Protein AF-A0A533XU49-F1 (afdb_monomer_lite)

Radius of gyration: 21.92 Å; chains: 1; bounding box: 61×24×54 Å

Sequence (94 aa):
MAGADAAWDEAGLLLAALRQAVRRALRARAGRLMEKACGNCGRSFPCGGGIEPCWCDQVRLNESQLTVIGSAFRDCLCPACLQQISADASFPKS

pLDDT: mean 80.03, std 13.4, range [41.84, 93.5]

Structure (mmCIF, N/CA/C/O backbone):
data_AF-A0A533XU49-F1
#
_entry.id   AF-A0A533XU49-F1
#
loop_
_atom_site.group_PDB
_atom_site.id
_atom_site.type_symbol
_atom_site.label_atom_id
_atom_site.label_alt_id
_atom_site.label_comp_id
_atom_site.label_asym_id
_atom_site.label_entity_id
_atom_site.label_seq_id
_atom_site.pdbx_PDB_ins_code
_atom_site.Cartn_x
_atom_site.Cartn_y
_atom_site.Cartn_z
_atom_site.occupancy
_atom_site.B_iso_or_equiv
_atom_site.auth_seq_id
_atom_site.auth_comp_id
_atom_site.auth_asym_id
_atom_site.auth_atom_id
_atom_site.pdbx_PDB_model_num
ATOM 1 N N . MET A 1 1 ? 44.894 -10.089 -39.403 1.00 41.84 1 MET A N 1
ATOM 2 C CA . MET A 1 1 ? 44.315 -9.186 -38.382 1.00 41.84 1 MET A CA 1
ATOM 3 C C . MET A 1 1 ? 42.813 -9.453 -38.315 1.00 41.84 1 MET A C 1
ATOM 5 O O . MET A 1 1 ? 42.111 -8.989 -39.195 1.00 41.84 1 MET A O 1
ATOM 9 N N . ALA A 1 2 ? 42.337 -10.278 -37.374 1.00 50.53 2 ALA A N 1
ATOM 10 C CA . ALA A 1 2 ? 40.926 -10.695 -37.269 1.00 50.53 2 ALA A CA 1
ATOM 11 C C . ALA A 1 2 ? 40.545 -10.946 -35.796 1.00 50.53 2 ALA A C 1
ATOM 13 O O . ALA A 1 2 ? 40.298 -12.075 -35.392 1.00 50.53 2 ALA A O 1
ATOM 14 N N . GLY A 1 3 ? 40.615 -9.905 -34.964 1.00 51.38 3 GLY A N 1
ATOM 15 C CA . GLY A 1 3 ? 40.386 -10.050 -33.519 1.00 51.38 3 GLY A CA 1
ATOM 16 C C . GLY A 1 3 ? 39.700 -8.869 -32.839 1.00 51.38 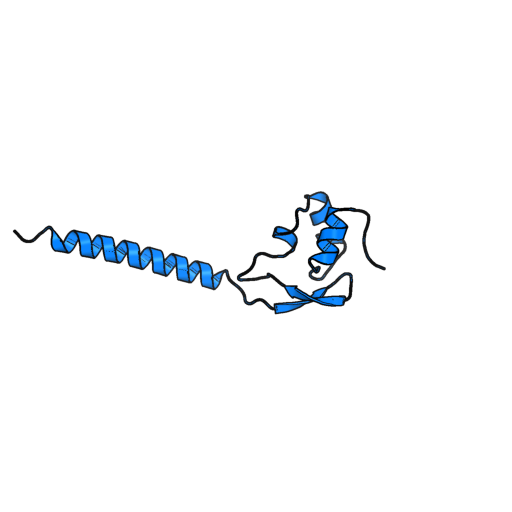3 GLY A C 1
ATOM 17 O O . GLY A 1 3 ? 39.408 -8.962 -31.655 1.00 51.38 3 GLY A O 1
ATOM 18 N N . ALA A 1 4 ? 39.436 -7.773 -33.557 1.00 52.16 4 ALA A N 1
ATOM 19 C CA . ALA A 1 4 ? 38.785 -6.606 -32.969 1.00 52.16 4 ALA A CA 1
ATOM 20 C C . ALA A 1 4 ? 37.255 -6.718 -33.031 1.00 52.16 4 ALA A C 1
ATOM 22 O O . ALA A 1 4 ? 36.613 -6.455 -32.025 1.00 52.16 4 ALA A O 1
ATOM 23 N N . ASP A 1 5 ? 36.675 -7.175 -34.147 1.00 53.94 5 ASP A N 1
ATOM 24 C CA . ASP A 1 5 ? 35.215 -7.166 -34.352 1.00 53.94 5 ASP A CA 1
ATOM 25 C C . ASP A 1 5 ? 34.456 -8.169 -33.464 1.00 53.94 5 ASP A C 1
ATOM 27 O O . ASP A 1 5 ? 33.394 -7.849 -32.936 1.00 53.94 5 ASP A O 1
ATOM 31 N N . ALA A 1 6 ? 35.028 -9.352 -33.215 1.00 53.16 6 ALA A N 1
ATOM 32 C CA . ALA A 1 6 ? 34.389 -10.395 -32.404 1.00 53.16 6 ALA A CA 1
ATOM 33 C C . ALA A 1 6 ? 34.214 -9.993 -30.926 1.00 53.16 6 ALA A C 1
ATOM 35 O O . ALA A 1 6 ? 33.226 -10.355 -30.292 1.00 53.16 6 ALA A O 1
ATOM 36 N N . ALA A 1 7 ? 35.140 -9.198 -30.381 1.00 53.12 7 ALA A N 1
ATOM 37 C CA . ALA A 1 7 ? 35.121 -8.808 -28.972 1.00 53.12 7 ALA A CA 1
ATOM 38 C C . ALA A 1 7 ? 33.981 -7.824 -28.633 1.00 53.12 7 ALA A C 1
ATOM 40 O O . ALA A 1 7 ? 33.430 -7.877 -27.531 1.00 53.12 7 ALA A O 1
ATOM 41 N N . TRP A 1 8 ? 33.594 -6.947 -29.571 1.00 52.41 8 TRP A N 1
ATOM 42 C CA . TRP A 1 8 ? 32.440 -6.051 -29.393 1.00 52.41 8 TRP A CA 1
ATOM 43 C C . TRP A 1 8 ? 31.113 -6.802 -29.522 1.00 52.41 8 TRP A C 1
ATOM 45 O O . TRP A 1 8 ? 30.152 -6.451 -28.834 1.00 52.41 8 TRP A O 1
ATOM 55 N N . ASP A 1 9 ? 31.076 -7.848 -30.352 1.00 66.88 9 ASP A N 1
ATOM 56 C CA . ASP A 1 9 ? 29.905 -8.705 -30.530 1.00 66.88 9 ASP A CA 1
ATOM 57 C C . ASP A 1 9 ? 29.629 -9.522 -29.258 1.00 66.88 9 ASP A C 1
ATOM 59 O O . ASP A 1 9 ? 28.530 -9.462 -28.709 1.00 66.88 9 ASP A O 1
ATOM 63 N N . GLU A 1 10 ? 30.646 -1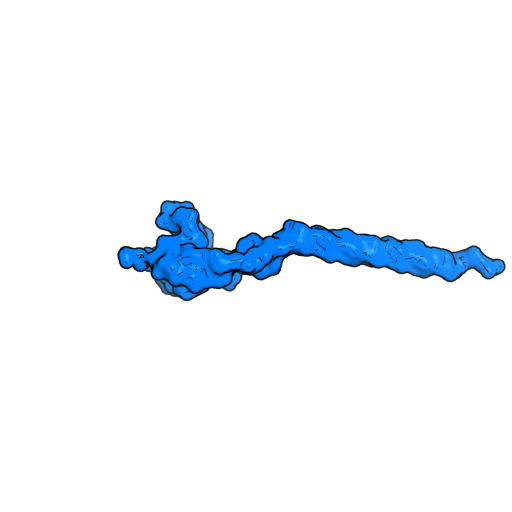0.179 -28.687 1.00 67.69 10 GLU A N 1
ATOM 64 C CA . GLU A 1 10 ? 30.494 -10.967 -27.453 1.00 67.69 10 GLU A CA 1
ATOM 65 C C . GLU A 1 10 ? 30.112 -10.106 -26.238 1.00 67.69 10 GLU A C 1
ATOM 67 O O . GLU A 1 10 ? 29.178 -10.436 -25.498 1.00 67.69 10 GLU A O 1
ATOM 72 N N . ALA A 1 11 ? 30.778 -8.961 -26.050 1.00 76.44 11 ALA A N 1
ATOM 73 C CA . ALA A 1 11 ? 30.417 -8.013 -24.998 1.00 76.44 11 ALA A CA 1
ATOM 74 C C . ALA A 1 11 ? 29.002 -7.439 -25.215 1.00 76.44 11 ALA A C 1
ATOM 76 O O . ALA A 1 11 ? 28.223 -7.308 -24.265 1.00 76.44 11 ALA A O 1
ATOM 77 N N . GLY A 1 12 ? 28.633 -7.145 -26.466 1.00 80.44 12 GLY A N 1
ATOM 78 C CA . GLY A 1 12 ? 27.299 -6.681 -26.844 1.00 80.44 12 GLY A CA 1
ATOM 79 C C . GLY A 1 12 ? 26.206 -7.709 -26.546 1.00 80.44 12 GLY A C 1
ATOM 80 O O . GLY A 1 12 ? 25.165 -7.357 -25.979 1.00 80.44 12 GLY A O 1
ATOM 81 N N . LEU A 1 13 ? 26.459 -8.983 -26.850 1.00 82.50 13 LEU A N 1
ATOM 82 C CA . LEU A 1 13 ? 25.564 -10.106 -26.570 1.00 82.50 13 LEU A CA 1
ATOM 83 C C . LEU A 1 13 ? 25.371 -10.311 -25.061 1.00 82.50 13 LEU A C 1
ATOM 85 O O . LEU A 1 13 ? 24.234 -10.477 -24.610 1.00 82.50 13 LEU A O 1
ATOM 89 N N . LEU A 1 14 ? 26.439 -10.202 -24.264 1.00 84.00 14 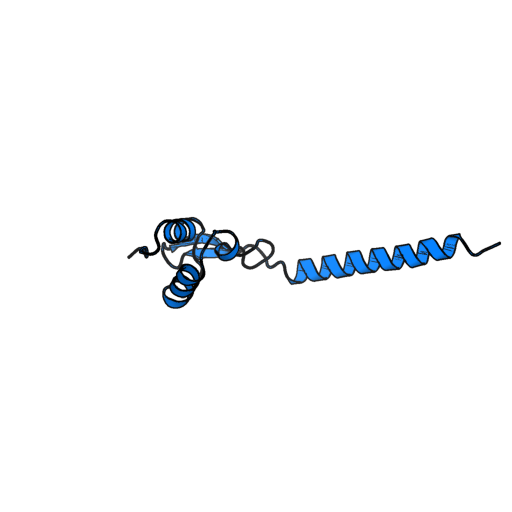LEU A N 1
ATOM 90 C CA . LEU A 1 14 ? 26.374 -10.248 -22.797 1.00 84.00 14 LEU A CA 1
ATOM 91 C C . LEU A 1 14 ? 25.527 -9.103 -22.219 1.00 84.00 14 LEU A C 1
ATOM 93 O O . LEU A 1 14 ? 24.612 -9.348 -21.428 1.00 84.00 14 LEU A O 1
ATOM 97 N N . LEU A 1 15 ? 25.755 -7.856 -22.646 1.00 85.12 15 LEU A N 1
ATOM 98 C CA . LEU A 1 15 ? 24.938 -6.715 -22.214 1.00 85.12 15 LEU A CA 1
ATOM 99 C C . LEU A 1 15 ? 23.467 -6.859 -22.639 1.00 85.12 15 LEU A C 1
ATOM 101 O O . LEU A 1 15 ? 22.561 -6.532 -21.864 1.00 85.12 15 LEU A O 1
ATOM 105 N N . ALA A 1 16 ? 23.202 -7.350 -23.850 1.00 86.06 16 ALA A N 1
ATOM 106 C CA . ALA A 1 16 ? 21.846 -7.586 -24.336 1.00 86.06 16 ALA A CA 1
ATOM 107 C C . ALA A 1 16 ? 21.128 -8.675 -23.521 1.00 86.06 16 ALA A C 1
ATOM 109 O O . ALA A 1 16 ? 19.965 -8.486 -23.140 1.00 86.06 16 ALA A O 1
ATOM 110 N N . ALA A 1 17 ? 21.827 -9.767 -23.200 1.00 87.25 17 ALA A N 1
ATOM 111 C CA . ALA A 1 17 ? 21.323 -10.852 -22.367 1.00 87.25 17 ALA A CA 1
ATOM 112 C C . ALA A 1 17 ? 21.005 -10.368 -20.945 1.00 87.25 17 ALA A C 1
ATOM 114 O O . ALA A 1 17 ? 19.896 -10.599 -20.458 1.00 87.25 17 ALA A O 1
ATOM 115 N N . LEU A 1 18 ? 21.905 -9.601 -20.319 1.00 89.62 18 LEU A N 1
ATOM 116 C CA . LEU A 1 18 ? 21.676 -8.996 -19.002 1.00 89.62 18 LEU A CA 1
ATOM 117 C C . LEU A 1 18 ? 20.458 -8.064 -19.011 1.00 89.62 18 LEU A C 1
ATOM 119 O O . LEU A 1 18 ? 19.558 -8.203 -18.182 1.00 89.62 18 LEU A O 1
ATOM 123 N N . ARG A 1 19 ? 20.350 -7.167 -20.002 1.00 91.00 19 ARG A N 1
ATOM 124 C CA . ARG A 1 19 ? 19.171 -6.295 -20.170 1.00 91.00 19 ARG A CA 1
ATOM 125 C C . ARG A 1 19 ? 17.885 -7.101 -20.336 1.00 91.00 19 ARG A C 1
ATOM 127 O O . ARG A 1 19 ? 16.825 -6.697 -19.858 1.00 91.00 19 ARG A O 1
ATOM 134 N N . GLN A 1 20 ? 17.925 -8.218 -21.062 1.00 86.69 20 GLN A N 1
ATOM 135 C CA . GLN A 1 20 ? 16.751 -9.064 -21.258 1.00 86.69 20 GLN A CA 1
ATOM 136 C C . GLN A 1 20 ? 16.371 -9.828 -19.980 1.00 86.69 20 GLN A C 1
ATOM 138 O O . GLN A 1 20 ? 15.187 -9.866 -19.648 1.00 86.69 20 GLN A O 1
ATOM 143 N N . ALA A 1 21 ? 17.344 -10.342 -19.227 1.00 88.12 21 ALA A N 1
ATOM 144 C CA . ALA A 1 21 ? 17.129 -10.995 -17.937 1.00 88.12 21 ALA A CA 1
ATOM 145 C C . ALA A 1 21 ? 16.528 -10.033 -16.900 1.00 88.12 21 ALA A C 1
ATOM 147 O O . ALA A 1 21 ? 15.505 -10.353 -16.296 1.00 88.12 21 ALA A O 1
ATOM 148 N N . VAL A 1 22 ? 17.077 -8.819 -16.772 1.00 86.06 22 VAL A N 1
ATOM 149 C CA . VAL A 1 22 ? 16.534 -7.776 -15.882 1.00 86.06 22 VAL A CA 1
ATOM 150 C C . VAL A 1 22 ? 15.095 -7.428 -16.264 1.00 86.06 22 VAL A C 1
ATOM 152 O O . VAL A 1 22 ? 14.215 -7.430 -15.409 1.00 86.06 22 VAL A O 1
ATOM 155 N N . ARG A 1 23 ? 14.800 -7.212 -17.555 1.00 84.06 23 ARG A N 1
ATOM 156 C CA . ARG A 1 23 ? 13.423 -6.947 -18.016 1.00 84.06 23 ARG A CA 1
ATOM 157 C C . ARG A 1 23 ? 12.458 -8.090 -17.696 1.00 84.06 23 ARG A C 1
ATOM 159 O O . ARG A 1 23 ? 11.322 -7.827 -17.312 1.00 84.06 23 ARG A O 1
ATOM 166 N N . ARG A 1 24 ? 12.884 -9.347 -17.857 1.00 82.25 24 ARG A N 1
ATOM 167 C CA . ARG A 1 24 ? 12.07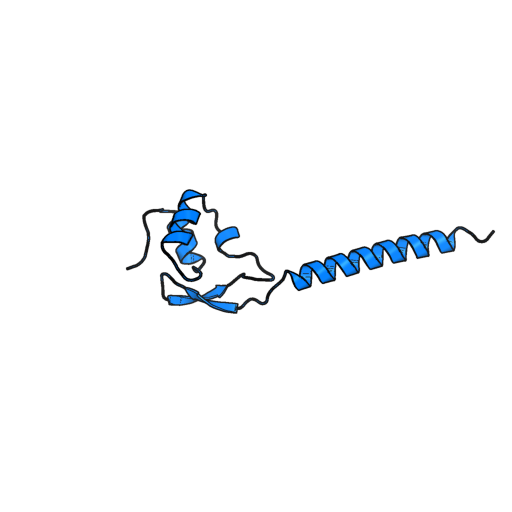0 -10.522 -17.503 1.00 82.25 24 ARG A CA 1
ATOM 168 C C . ARG A 1 24 ? 11.811 -10.584 -15.995 1.00 82.25 24 ARG A C 1
ATOM 170 O O . ARG A 1 24 ? 10.667 -10.782 -15.602 1.00 82.25 24 ARG A O 1
ATOM 177 N N . ALA A 1 25 ? 12.830 -10.339 -15.172 1.00 77.94 25 ALA A N 1
ATOM 178 C CA . ALA A 1 25 ? 12.703 -10.313 -13.716 1.00 77.94 25 ALA A CA 1
ATOM 179 C C . ALA A 1 25 ? 11.776 -9.186 -13.226 1.00 77.94 25 ALA A C 1
ATOM 181 O O . ALA A 1 25 ? 10.924 -9.420 -12.372 1.00 77.94 25 ALA A O 1
ATOM 182 N N . LEU A 1 26 ? 11.887 -7.987 -13.809 1.00 72.75 26 LEU A N 1
ATOM 183 C CA . LEU A 1 26 ? 10.996 -6.865 -13.507 1.00 72.75 26 LEU A CA 1
ATOM 184 C C . LEU A 1 26 ? 9.541 -7.192 -13.864 1.00 72.75 26 LEU A C 1
ATOM 186 O O . LEU A 1 26 ? 8.661 -7.002 -13.036 1.00 72.75 26 LEU A O 1
ATOM 190 N N . ARG A 1 27 ? 9.281 -7.766 -15.048 1.00 71.12 27 ARG A N 1
ATOM 191 C CA . ARG A 1 27 ? 7.927 -8.198 -15.449 1.00 71.12 27 ARG A CA 1
ATOM 192 C C . ARG A 1 27 ? 7.343 -9.278 -14.538 1.00 71.12 27 ARG A C 1
ATOM 194 O O . ARG A 1 27 ? 6.151 -9.248 -14.276 1.00 71.12 27 ARG A O 1
ATOM 201 N N . ALA A 1 28 ? 8.161 -10.218 -14.066 1.00 65.44 28 ALA A N 1
ATOM 202 C CA . ALA A 1 28 ? 7.711 -11.276 -13.161 1.00 65.44 28 ALA A CA 1
ATOM 203 C C . ALA A 1 28 ? 7.348 -10.749 -11.761 1.00 65.44 28 ALA A C 1
ATOM 205 O O . ALA A 1 28 ? 6.491 -11.321 -11.097 1.00 65.44 28 ALA A O 1
ATOM 206 N N . ARG A 1 29 ? 7.982 -9.655 -11.320 1.00 61.03 29 ARG A N 1
ATOM 207 C CA . ARG A 1 29 ? 7.648 -8.962 -10.064 1.00 61.03 29 ARG A CA 1
ATOM 208 C C . ARG A 1 29 ? 6.495 -7.966 -10.216 1.00 61.03 29 ARG A C 1
ATOM 210 O O . ARG A 1 29 ? 5.801 -7.687 -9.247 1.00 61.03 29 ARG A O 1
ATOM 217 N N . ALA A 1 30 ? 6.275 -7.462 -11.426 1.00 60.56 30 ALA A N 1
ATOM 218 C CA . ALA A 1 30 ? 5.253 -6.484 -11.756 1.00 60.56 30 ALA A CA 1
ATOM 219 C C . ALA A 1 30 ? 3.875 -7.153 -11.977 1.00 60.56 30 ALA A C 1
ATOM 221 O O . ALA A 1 30 ? 3.493 -7.487 -13.097 1.00 60.56 30 ALA A O 1
ATOM 222 N N . GLY A 1 31 ? 3.112 -7.370 -10.903 1.00 62.22 31 GLY A N 1
ATOM 223 C CA . GLY A 1 31 ? 1.702 -7.800 -10.971 1.00 62.22 31 GLY A CA 1
ATOM 224 C C . GLY A 1 31 ? 0.769 -6.761 -11.628 1.00 62.22 31 GLY A C 1
ATOM 225 O O . GLY A 1 31 ? 1.068 -5.577 -11.676 1.00 62.22 31 GLY A O 1
ATOM 226 N N . ARG A 1 32 ? -0.393 -7.153 -12.156 1.00 68.12 32 ARG A N 1
ATOM 227 C CA . ARG A 1 32 ? -1.340 -6.175 -12.737 1.00 68.12 32 ARG A CA 1
ATOM 228 C C . ARG A 1 32 ? -1.974 -5.295 -11.652 1.00 68.12 32 ARG A C 1
ATOM 230 O O . ARG A 1 32 ? -2.316 -5.807 -10.588 1.00 68.12 32 ARG A O 1
ATOM 237 N N . LEU A 1 33 ? -2.193 -4.009 -11.955 1.00 75.25 33 LEU A N 1
ATOM 238 C CA . LEU A 1 33 ? -3.106 -3.165 -11.176 1.00 75.25 33 LEU A CA 1
ATOM 239 C C . LEU A 1 33 ? -4.480 -3.839 -11.156 1.00 75.25 33 LEU A C 1
ATOM 241 O O . LEU A 1 33 ? -5.020 -4.184 -12.209 1.00 75.25 33 LEU A O 1
ATOM 245 N N . MET A 1 34 ? -5.018 -4.046 -9.959 1.00 83.44 34 MET A N 1
ATOM 246 C CA . MET A 1 34 ? -6.340 -4.636 -9.764 1.00 83.44 34 MET A CA 1
ATOM 247 C C . MET A 1 34 ? -7.220 -3.677 -8.975 1.00 83.44 34 MET A C 1
ATOM 249 O O . MET A 1 34 ? -6.735 -3.013 -8.061 1.00 83.44 34 MET A O 1
ATOM 253 N N . GLU A 1 35 ? -8.508 -3.615 -9.293 1.00 88.75 35 GLU A N 1
ATOM 254 C CA . GLU A 1 35 ? -9.454 -2.930 -8.420 1.00 88.75 35 GLU A CA 1
ATOM 255 C C . GLU A 1 35 ? -9.742 -3.782 -7.184 1.00 88.75 35 GLU A C 1
ATOM 257 O O . GLU A 1 35 ? -10.009 -4.981 -7.280 1.00 88.75 35 GLU A O 1
ATOM 262 N N . LYS A 1 36 ? -9.685 -3.150 -6.011 1.00 89.94 36 LYS A N 1
ATOM 263 C CA . LYS A 1 36 ? -10.104 -3.737 -4.737 1.00 89.94 36 LYS A CA 1
ATOM 264 C C . LYS A 1 36 ? -11.028 -2.787 -3.995 1.00 89.94 36 LYS A C 1
ATOM 266 O O . LYS A 1 36 ? -10.915 -1.573 -4.145 1.00 89.94 36 LYS A O 1
ATOM 271 N N . ALA A 1 37 ? -11.897 -3.338 -3.156 1.00 93.31 37 ALA A N 1
ATOM 272 C CA . ALA A 1 37 ? -12.636 -2.561 -2.171 1.00 93.31 37 ALA A CA 1
ATOM 273 C C . ALA A 1 37 ? -11.751 -2.295 -0.944 1.00 93.31 37 ALA A C 1
ATOM 275 O O . ALA A 1 37 ? -11.023 -3.174 -0.486 1.00 93.31 37 ALA A O 1
ATOM 276 N N . CYS A 1 38 ? -11.797 -1.072 -0.422 1.00 93.38 38 CYS A N 1
ATOM 277 C CA . CYS A 1 38 ? -11.050 -0.688 0.772 1.00 93.38 38 CYS A CA 1
ATOM 278 C C . CYS A 1 38 ? -11.623 -1.350 2.033 1.00 93.38 38 CYS A C 1
ATOM 280 O O . CYS A 1 38 ? -12.799 -1.156 2.332 1.00 93.38 38 CYS A O 1
ATOM 282 N N . GLY A 1 39 ? -10.778 -2.017 2.825 1.00 92.00 39 GLY A N 1
ATOM 283 C CA . GLY A 1 39 ? -11.179 -2.661 4.085 1.00 92.00 39 GLY A CA 1
ATOM 284 C C . GLY A 1 39 ? -11.681 -1.713 5.183 1.00 92.00 39 GLY A C 1
ATOM 285 O O . GLY A 1 39 ? -12.281 -2.170 6.147 1.00 92.00 39 GLY A O 1
ATOM 286 N N . ASN A 1 40 ? -11.453 -0.402 5.041 1.00 92.56 40 ASN A N 1
ATOM 287 C CA . ASN A 1 40 ? -11.916 0.622 5.986 1.00 92.56 40 ASN A CA 1
ATOM 288 C C . ASN A 1 40 ? -13.153 1.388 5.484 1.00 92.56 40 ASN A C 1
ATOM 290 O O . ASN A 1 40 ? -14.084 1.641 6.234 1.00 92.56 40 ASN A O 1
ATOM 294 N N . CYS A 1 41 ? -13.179 1.803 4.209 1.00 93.31 41 CYS A N 1
ATOM 295 C CA . CYS A 1 41 ? -14.256 2.662 3.686 1.00 93.31 41 CYS A CA 1
ATOM 296 C C . CYS A 1 41 ? -15.111 2.040 2.576 1.00 93.31 41 CYS A C 1
ATOM 298 O O . CYS A 1 41 ? -16.007 2.712 2.072 1.00 93.31 41 CYS A O 1
ATOM 300 N N . GLY A 1 42 ? -14.809 0.817 2.136 1.00 93.25 42 GLY A N 1
ATOM 301 C CA . GLY A 1 42 ? -15.551 0.093 1.098 1.00 93.25 42 GLY A CA 1
ATOM 302 C C . GLY A 1 42 ? -15.395 0.620 -0.333 1.00 93.25 42 GLY A C 1
ATOM 303 O O . GLY A 1 42 ? -15.825 -0.043 -1.270 1.00 93.25 42 GLY A O 1
ATOM 304 N N . ARG A 1 43 ? -14.767 1.785 -0.545 1.00 93.50 43 ARG A N 1
ATOM 305 C CA . ARG A 1 43 ? -14.569 2.348 -1.892 1.00 93.50 43 ARG A CA 1
ATOM 306 C C . ARG A 1 43 ? -13.640 1.482 -2.739 1.00 93.50 43 ARG A C 1
ATOM 308 O O . ARG A 1 43 ? -12.592 1.056 -2.248 1.00 93.50 43 ARG A O 1
ATOM 315 N N . SER A 1 44 ? -13.997 1.309 -4.010 1.00 92.69 44 SER A N 1
ATOM 316 C CA . SER A 1 44 ? -13.115 0.732 -5.025 1.00 92.69 44 SER A CA 1
ATOM 317 C C . SER A 1 44 ? -11.911 1.636 -5.268 1.00 92.69 44 SER A C 1
ATOM 319 O O . SER A 1 44 ? -12.040 2.861 -5.333 1.00 92.69 44 SER A O 1
ATOM 321 N N . PHE A 1 45 ? -10.730 1.037 -5.373 1.00 91.81 45 PHE A N 1
ATOM 322 C CA . PHE A 1 45 ? -9.492 1.738 -5.687 1.00 91.81 45 PHE A CA 1
ATOM 323 C C . PHE A 1 45 ? -8.512 0.810 -6.420 1.00 91.81 45 PHE A C 1
ATOM 325 O O . PHE A 1 45 ? -8.562 -0.412 -6.236 1.00 91.81 45 PHE A O 1
ATOM 332 N N . PRO A 1 46 ? -7.586 1.368 -7.218 1.00 88.12 46 PRO A N 1
ATOM 333 C CA . PRO A 1 46 ? -6.524 0.588 -7.839 1.00 88.12 46 PRO A CA 1
ATOM 334 C C . PRO A 1 46 ? -5.508 0.150 -6.777 1.00 88.12 46 PRO A C 1
ATOM 336 O O . PRO A 1 46 ? -4.885 0.984 -6.128 1.00 88.12 46 PRO A O 1
ATOM 339 N N . CYS A 1 47 ? -5.318 -1.151 -6.590 1.00 84.50 47 CYS A N 1
ATOM 340 C CA . CYS A 1 47 ? -4.339 -1.721 -5.672 1.00 84.50 47 CYS A CA 1
ATOM 341 C C . CYS A 1 47 ? -3.012 -1.986 -6.402 1.00 84.50 47 CYS A C 1
ATOM 343 O O . CYS A 1 47 ? -2.958 -2.793 -7.334 1.00 84.50 47 CYS A O 1
ATOM 345 N N . GLY A 1 48 ? -1.937 -1.332 -5.945 1.00 72.00 48 GLY A N 1
ATOM 346 C CA . GLY A 1 48 ? -0.556 -1.511 -6.414 1.00 72.00 48 GLY A CA 1
ATOM 347 C C . GLY A 1 48 ? 0.107 -2.796 -5.909 1.00 72.00 48 GLY A C 1
ATOM 348 O O . GLY A 1 48 ? 1.237 -2.783 -5.457 1.00 72.00 48 GLY A O 1
ATOM 34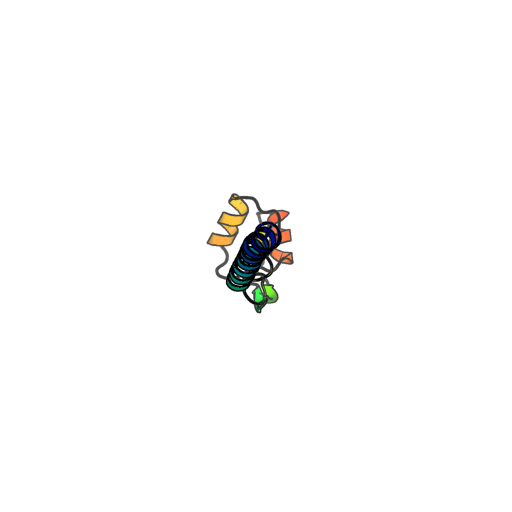9 N N . GLY A 1 49 ? -0.587 -3.932 -5.910 1.00 65.31 49 GLY A N 1
ATOM 350 C CA . GLY A 1 49 ? 0.011 -5.223 -5.537 1.00 65.31 49 GLY A CA 1
ATOM 351 C C . GLY A 1 49 ? 0.857 -5.827 -6.664 1.00 65.31 49 GLY A C 1
ATOM 352 O O . GLY A 1 49 ? 0.729 -7.024 -6.924 1.00 65.31 49 GLY A O 1
ATOM 353 N N . GLY A 1 50 ? 1.609 -5.010 -7.416 1.00 67.00 50 GLY A N 1
ATOM 354 C CA . GLY A 1 50 ? 2.082 -5.400 -8.737 1.00 67.00 50 GLY A CA 1
ATOM 355 C C . GLY A 1 50 ? 3.171 -4.530 -9.388 1.00 67.00 50 GLY A C 1
ATOM 356 O O . GLY A 1 50 ? 4.278 -4.469 -8.871 1.00 67.00 50 GLY A O 1
ATOM 357 N N . ILE A 1 51 ? 2.912 -3.964 -10.583 1.00 64.56 51 ILE A N 1
ATOM 358 C CA . ILE A 1 51 ? 3.842 -3.089 -11.337 1.00 64.56 51 ILE A CA 1
ATOM 359 C C . ILE A 1 51 ? 4.128 -1.833 -10.523 1.00 64.56 51 ILE A C 1
ATOM 361 O O . ILE A 1 51 ? 5.274 -1.414 -10.390 1.00 64.56 51 ILE A O 1
ATOM 365 N N . GLU A 1 52 ? 3.059 -1.268 -9.977 1.00 72.94 52 GLU A N 1
ATOM 366 C CA . GLU A 1 52 ? 3.120 -0.157 -9.047 1.00 72.94 52 GLU A CA 1
ATOM 367 C C . GLU A 1 52 ? 3.383 -0.695 -7.641 1.00 72.94 52 GLU A C 1
ATOM 369 O O . GLU A 1 52 ? 2.855 -1.761 -7.316 1.00 72.94 52 GLU A O 1
ATOM 374 N N . PRO A 1 53 ? 4.156 0.017 -6.804 1.00 76.75 53 PRO A N 1
ATOM 375 C CA . PRO A 1 53 ? 4.320 -0.336 -5.401 1.00 76.75 53 PRO A CA 1
ATOM 376 C C . PRO A 1 53 ? 2.988 -0.248 -4.650 1.00 76.75 53 PRO A C 1
ATOM 378 O O . PRO A 1 53 ? 2.098 0.530 -5.017 1.00 76.75 53 PRO A O 1
ATOM 381 N N . CYS A 1 54 ? 2.855 -1.018 -3.568 1.00 82.38 54 CYS A N 1
ATOM 382 C CA . CYS A 1 54 ? 1.654 -0.985 -2.744 1.00 82.38 54 CYS A CA 1
ATOM 383 C C . CYS A 1 54 ? 1.450 0.427 -2.186 1.00 82.38 54 CYS A C 1
ATOM 385 O O . CYS A 1 54 ? 2.412 1.119 -1.856 1.00 82.38 54 CYS A O 1
ATOM 387 N N . TRP A 1 55 ? 0.200 0.857 -2.009 1.00 87.94 55 TRP A N 1
ATOM 388 C CA . TRP A 1 55 ? -0.060 2.156 -1.386 1.00 87.94 55 TRP A CA 1
ATOM 389 C C . TRP A 1 55 ? 0.518 2.258 0.029 1.00 87.94 55 TRP A C 1
ATOM 391 O O . TRP A 1 55 ? 0.898 3.352 0.436 1.00 87.94 55 TRP A O 1
ATOM 401 N N . CYS A 1 56 ? 0.644 1.137 0.747 1.00 83.38 56 CYS A N 1
ATOM 402 C CA . CYS A 1 56 ? 1.313 1.092 2.047 1.00 83.38 56 CYS A CA 1
ATOM 403 C C . CYS A 1 56 ? 2.801 1.480 1.970 1.00 83.38 56 CYS A C 1
ATOM 405 O O . CYS A 1 56 ? 3.315 2.029 2.934 1.00 83.38 56 CYS A O 1
ATOM 407 N N . ASP A 1 57 ? 3.468 1.237 0.837 1.00 83.81 57 ASP A N 1
ATOM 408 C CA . ASP A 1 57 ? 4.880 1.594 0.633 1.00 83.81 57 ASP A CA 1
ATOM 409 C C . ASP A 1 57 ? 5.044 3.015 0.068 1.00 83.81 57 ASP A C 1
ATOM 411 O O . ASP A 1 57 ? 6.101 3.630 0.193 1.00 83.81 57 ASP A O 1
ATOM 415 N N . GLN A 1 58 ? 4.003 3.546 -0.583 1.00 86.75 58 GLN A N 1
ATOM 416 C CA . GLN A 1 58 ? 4.017 4.889 -1.172 1.00 86.75 58 GLN A CA 1
ATOM 417 C C . GLN A 1 58 ? 3.620 5.984 -0.178 1.00 86.75 58 GLN A C 1
ATOM 419 O O . GLN A 1 58 ? 4.105 7.115 -0.261 1.00 86.75 58 GLN A O 1
ATOM 424 N N . VAL A 1 59 ? 2.711 5.676 0.749 1.00 89.75 59 VAL A N 1
ATOM 425 C CA . VAL A 1 59 ? 2.328 6.597 1.820 1.00 89.75 59 VAL A CA 1
ATOM 426 C C . VAL A 1 59 ? 3.363 6.496 2.935 1.00 89.75 59 VAL A C 1
ATOM 428 O O . VAL A 1 59 ? 3.720 5.403 3.360 1.00 89.75 59 VAL A O 1
ATOM 431 N N . ARG A 1 60 ? 3.851 7.641 3.426 1.00 89.81 60 ARG A N 1
ATOM 432 C CA . ARG A 1 60 ? 4.800 7.679 4.546 1.00 89.81 60 ARG A CA 1
ATOM 433 C C . ARG A 1 60 ? 4.103 7.220 5.824 1.00 89.81 60 ARG A C 1
ATOM 435 O O . ARG A 1 60 ? 3.422 8.006 6.474 1.00 89.81 60 ARG A O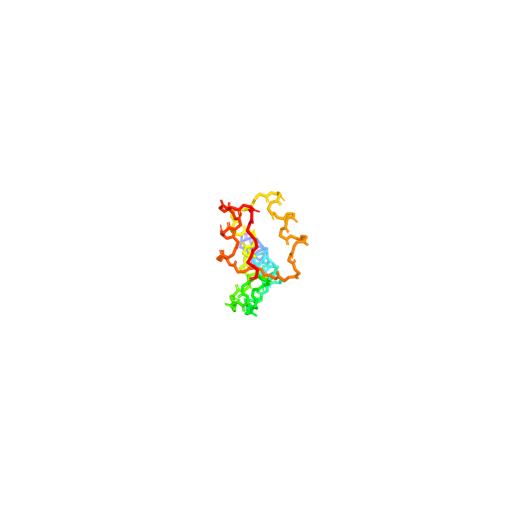 1
ATOM 442 N N . LEU A 1 61 ? 4.292 5.953 6.161 1.00 88.50 61 LEU A N 1
ATOM 443 C CA . LEU A 1 61 ? 3.821 5.326 7.389 1.00 88.50 61 LEU A CA 1
ATOM 444 C C . LEU A 1 61 ? 5.036 4.962 8.243 1.00 88.50 61 LEU A C 1
ATOM 446 O O . LEU A 1 61 ? 6.066 4.542 7.717 1.00 88.50 61 LEU A O 1
ATOM 450 N N . ASN A 1 62 ? 4.926 5.133 9.554 1.00 90.19 62 ASN A N 1
ATOM 451 C CA . ASN A 1 62 ? 5.911 4.616 10.501 1.00 90.19 62 ASN A CA 1
ATOM 452 C C . ASN A 1 62 ? 5.579 3.163 10.905 1.00 90.19 62 ASN A C 1
ATOM 454 O O . ASN A 1 62 ? 4.506 2.637 10.603 1.00 90.19 62 ASN A O 1
ATOM 458 N N . GLU A 1 63 ? 6.500 2.499 11.604 1.00 88.19 63 GLU A N 1
ATOM 459 C CA . GLU A 1 63 ? 6.339 1.093 12.003 1.00 88.19 63 GLU A CA 1
ATOM 460 C C . GLU A 1 63 ? 5.137 0.842 12.922 1.00 88.19 63 GLU A C 1
ATOM 462 O O . GLU A 1 63 ? 4.488 -0.202 12.807 1.00 88.19 63 GLU A O 1
ATOM 467 N N . SER A 1 64 ? 4.784 1.785 13.804 1.00 88.25 64 SER A N 1
ATOM 468 C CA . SER A 1 64 ? 3.612 1.620 14.670 1.00 88.25 64 SER A CA 1
ATOM 469 C C . SER A 1 64 ? 2.309 1.714 13.874 1.00 88.25 64 SER A C 1
ATOM 471 O O . SER A 1 64 ? 1.425 0.881 14.063 1.00 88.25 64 SER A O 1
ATOM 473 N N . GLN A 1 65 ? 2.213 2.637 12.913 1.00 89.50 65 GLN A N 1
ATOM 474 C CA . GLN A 1 65 ? 1.086 2.740 11.982 1.00 89.50 65 GLN A CA 1
ATOM 475 C C . GLN A 1 65 ? 0.946 1.476 11.127 1.00 89.50 65 GLN A C 1
ATOM 477 O O . GLN A 1 65 ? -0.160 0.962 10.983 1.00 89.50 65 GLN A O 1
ATOM 482 N N . LEU A 1 66 ? 2.050 0.925 10.612 1.00 88.44 66 LEU A N 1
ATOM 483 C CA . LEU A 1 66 ? 2.032 -0.339 9.864 1.00 88.44 66 LEU A CA 1
ATOM 484 C C . LEU A 1 66 ? 1.572 -1.518 10.732 1.00 88.44 66 LEU A C 1
ATOM 486 O O . LEU A 1 66 ? 0.777 -2.342 10.280 1.00 88.44 66 LEU A O 1
ATOM 490 N N . THR A 1 67 ? 2.012 -1.570 11.990 1.00 88.69 67 THR A N 1
ATOM 491 C CA . THR A 1 67 ? 1.588 -2.595 12.960 1.00 88.69 67 THR A CA 1
ATOM 492 C C . THR A 1 67 ? 0.089 -2.497 13.261 1.00 88.69 67 THR A C 1
ATOM 494 O O . THR A 1 67 ? -0.615 -3.510 13.282 1.00 88.69 67 THR A O 1
ATOM 497 N N . VAL A 1 68 ? -0.433 -1.280 13.443 1.00 87.25 68 VAL A N 1
ATOM 498 C CA . VAL A 1 68 ? -1.875 -1.046 13.618 1.00 87.25 68 VAL A CA 1
ATOM 499 C C . VAL A 1 68 ? -2.633 -1.466 12.365 1.00 87.25 68 VAL A C 1
ATOM 501 O O . VAL A 1 68 ? -3.607 -2.202 12.471 1.00 87.25 68 VAL A O 1
ATOM 504 N N . ILE A 1 69 ? -2.164 -1.084 11.174 1.00 89.50 69 ILE A N 1
ATOM 505 C CA . ILE A 1 69 ? -2.812 -1.470 9.916 1.00 89.50 69 ILE A CA 1
ATOM 506 C C . ILE A 1 69 ? -2.885 -2.997 9.785 1.00 89.50 69 ILE A C 1
ATOM 508 O O . ILE A 1 69 ? -3.954 -3.531 9.496 1.00 89.50 69 ILE A O 1
ATOM 512 N N . GLY A 1 70 ? -1.774 -3.693 10.045 1.00 88.44 70 GLY A N 1
ATOM 513 C CA . GLY A 1 70 ? -1.685 -5.151 9.941 1.00 88.44 70 GLY A CA 1
ATOM 514 C C . GLY A 1 70 ? -2.495 -5.920 10.988 1.00 88.44 70 GLY A C 1
ATOM 515 O O . GLY A 1 70 ? -2.842 -7.074 10.753 1.00 88.44 70 GLY A O 1
ATOM 516 N N . SER A 1 71 ? -2.814 -5.300 12.127 1.00 88.44 71 SER A N 1
ATOM 517 C CA . SER A 1 71 ? -3.639 -5.915 13.177 1.00 88.44 71 SER A CA 1
ATOM 518 C C . SER A 1 71 ? -5.124 -5.548 13.079 1.00 88.44 71 SER A C 1
ATOM 520 O O . SER A 1 71 ? -5.973 -6.373 13.413 1.00 88.44 71 SER A O 1
ATOM 522 N N . ALA A 1 72 ? -5.453 -4.344 12.603 1.00 87.56 72 ALA A N 1
ATOM 523 C CA . ALA A 1 72 ? -6.819 -3.825 12.565 1.00 87.56 72 ALA A CA 1
ATOM 524 C C . ALA A 1 72 ? -7.569 -4.140 11.260 1.00 87.56 72 ALA A C 1
ATOM 526 O O . ALA A 1 72 ? -8.793 -4.277 11.281 1.00 87.56 72 ALA A O 1
ATOM 527 N N . PHE A 1 73 ? -6.870 -4.268 10.127 1.00 90.31 73 PHE A N 1
ATOM 528 C CA . PHE A 1 73 ? -7.505 -4.457 8.822 1.00 90.31 73 PHE A CA 1
ATOM 529 C C . PHE A 1 73 ? -7.087 -5.781 8.182 1.00 90.31 73 PHE A C 1
ATOM 531 O O . PHE A 1 73 ? -5.908 -6.106 8.089 1.00 90.31 73 PHE A O 1
ATOM 538 N N . ARG A 1 74 ? -8.075 -6.540 7.694 1.00 86.94 74 ARG A N 1
ATOM 539 C CA . ARG A 1 74 ? -7.848 -7.803 6.964 1.00 86.94 74 ARG A CA 1
ATOM 540 C C . ARG A 1 74 ? -7.676 -7.616 5.455 1.00 86.94 74 ARG A C 1
ATOM 542 O O . ARG A 1 74 ? -7.211 -8.529 4.781 1.00 86.94 74 ARG A O 1
ATOM 549 N N . ASP A 1 75 ? -8.033 -6.440 4.946 1.00 89.50 75 ASP A N 1
ATOM 550 C CA . ASP A 1 75 ? -8.055 -6.108 3.523 1.00 89.50 75 ASP A CA 1
ATOM 551 C C . ASP A 1 75 ? -7.204 -4.874 3.209 1.00 89.50 75 ASP A C 1
ATOM 553 O O . ASP A 1 75 ? -6.834 -4.093 4.086 1.00 89.50 75 ASP A O 1
ATOM 557 N N . CYS A 1 76 ? -6.904 -4.681 1.922 1.00 90.69 76 CYS A N 1
ATOM 558 C CA . CYS A 1 76 ? -6.113 -3.547 1.459 1.00 90.69 76 CYS A CA 1
ATOM 559 C C . CYS A 1 76 ? -6.823 -2.210 1.739 1.00 90.69 76 CYS A C 1
ATOM 561 O O . CYS A 1 76 ? -8.038 -2.080 1.569 1.00 90.69 76 CYS A O 1
ATOM 563 N N . LEU A 1 77 ? -6.044 -1.186 2.095 1.00 91.88 77 LEU A N 1
ATOM 564 C CA . LEU A 1 77 ? -6.540 0.170 2.315 1.00 91.88 77 LEU A CA 1
ATOM 565 C C . LEU A 1 77 ? -6.256 1.070 1.114 1.00 91.88 77 LEU A C 1
ATOM 567 O O . LEU A 1 77 ? -5.192 1.005 0.498 1.00 91.88 77 LEU A O 1
ATOM 571 N N . CYS A 1 78 ? -7.217 1.935 0.798 1.00 93.06 78 CYS A N 1
ATOM 572 C CA . CYS A 1 78 ? -7.057 2.935 -0.249 1.00 93.06 78 CYS A CA 1
ATOM 573 C C . CYS A 1 78 ? -6.114 4.066 0.205 1.00 93.06 78 CYS A C 1
ATOM 575 O O . CYS A 1 78 ? -6.004 4.329 1.409 1.00 93.06 78 CYS A O 1
ATOM 577 N N . PRO A 1 79 ? -5.482 4.796 -0.734 1.00 92.19 79 PRO A N 1
ATOM 578 C CA . PRO A 1 79 ? -4.530 5.857 -0.402 1.00 92.19 79 PRO A CA 1
ATOM 579 C C . PRO A 1 79 ? -5.134 6.948 0.489 1.00 92.19 79 PRO A C 1
ATOM 581 O O . PRO A 1 79 ? -4.452 7.457 1.368 1.00 92.19 79 PRO A O 1
ATOM 584 N N . ALA A 1 80 ? -6.424 7.265 0.336 1.00 92.81 80 ALA A N 1
ATOM 585 C CA . ALA A 1 80 ? -7.092 8.252 1.184 1.00 92.81 80 ALA A CA 1
ATOM 586 C C . ALA A 1 80 ? -7.154 7.825 2.662 1.00 92.81 80 ALA A C 1
ATOM 588 O O . ALA A 1 80 ? -6.917 8.643 3.546 1.00 92.81 80 ALA A O 1
ATOM 589 N N . CYS A 1 81 ? -7.440 6.549 2.943 1.00 93.00 81 CYS A N 1
ATOM 590 C CA . CYS A 1 81 ? -7.447 6.038 4.316 1.00 93.00 81 CYS A CA 1
ATOM 591 C C . CYS A 1 81 ? -6.030 5.947 4.888 1.00 93.00 81 CYS A C 1
ATOM 593 O O . CYS A 1 81 ? -5.822 6.289 6.045 1.00 93.00 81 CYS A O 1
ATOM 595 N N . LEU A 1 82 ? -5.051 5.543 4.076 1.00 92.44 82 LEU A N 1
ATOM 596 C CA . LEU A 1 82 ? -3.651 5.503 4.503 1.00 92.44 82 LEU A CA 1
ATOM 597 C C . LEU A 1 82 ? -3.116 6.902 4.835 1.00 92.44 82 LEU A C 1
ATOM 599 O O . LEU A 1 82 ? -2.435 7.066 5.839 1.00 92.44 82 LEU A O 1
ATOM 603 N N . GLN A 1 83 ? -3.469 7.919 4.045 1.00 92.75 83 GLN A N 1
ATOM 604 C CA . GLN A 1 83 ? -3.109 9.312 4.327 1.00 92.75 83 GLN A CA 1
ATOM 605 C C . GLN A 1 83 ? -3.727 9.808 5.641 1.00 92.75 83 GLN A C 1
ATOM 607 O O . GLN A 1 83 ? -3.043 10.461 6.426 1.00 92.75 83 GLN A O 1
ATOM 612 N N . GLN A 1 84 ? -4.981 9.444 5.929 1.00 91.81 84 GLN A N 1
ATOM 613 C CA . GLN A 1 84 ? -5.609 9.759 7.218 1.00 91.81 84 GLN A CA 1
ATOM 614 C C . GLN A 1 84 ? -4.857 9.117 8.384 1.00 91.81 84 GLN A C 1
ATOM 616 O O . GLN A 1 84 ? -4.538 9.817 9.333 1.00 91.81 84 GLN A O 1
ATOM 621 N N . ILE A 1 85 ? -4.488 7.838 8.273 1.00 90.56 85 ILE A N 1
ATOM 622 C CA . ILE A 1 85 ? -3.699 7.140 9.302 1.00 90.56 85 ILE A CA 1
ATOM 623 C C . ILE A 1 85 ? -2.312 7.775 9.465 1.00 90.56 85 ILE A C 1
ATOM 625 O O . ILE A 1 85 ? -1.810 7.889 10.583 1.00 90.56 85 ILE A O 1
ATOM 629 N N . SER A 1 86 ? -1.691 8.208 8.360 1.00 90.88 86 SER A N 1
ATOM 630 C CA . SER A 1 86 ? -0.393 8.889 8.400 1.00 90.88 86 SER A CA 1
ATOM 631 C C . SER A 1 86 ? -0.458 10.227 9.143 1.00 90.88 86 SER A C 1
ATOM 633 O O . SER A 1 86 ? 0.480 10.562 9.864 1.00 90.88 86 SER A O 1
ATOM 635 N N . ALA A 1 87 ? -1.572 10.954 9.001 1.00 88.19 87 ALA A N 1
ATOM 636 C CA . ALA A 1 87 ? -1.822 12.235 9.653 1.00 88.19 87 ALA A CA 1
ATOM 637 C C . ALA A 1 87 ? -2.317 12.084 11.102 1.00 88.19 87 ALA A C 1
ATOM 639 O O . ALA A 1 87 ? -2.027 12.941 11.933 1.00 88.19 87 ALA A O 1
ATOM 640 N N . ASP A 1 88 ? -3.047 11.008 11.401 1.00 80.31 88 ASP A N 1
ATOM 641 C CA . ASP A 1 88 ? -3.624 10.722 12.710 1.00 80.31 88 ASP A CA 1
ATOM 642 C C . ASP A 1 88 ? -3.724 9.203 12.942 1.00 80.31 88 ASP A C 1
ATOM 644 O O . ASP A 1 88 ? -4.547 8.502 12.348 1.00 80.31 88 ASP A O 1
ATOM 648 N N . ALA A 1 89 ? -2.896 8.684 13.852 1.00 64.62 89 ALA A N 1
ATOM 649 C CA . ALA A 1 89 ? -2.864 7.262 14.200 1.00 64.62 89 ALA A CA 1
ATOM 650 C C . ALA A 1 89 ? -4.132 6.776 14.935 1.00 64.62 89 ALA A C 1
ATOM 652 O O . ALA A 1 89 ? -4.283 5.576 15.163 1.00 64.62 89 ALA A O 1
ATOM 653 N N . SER A 1 90 ? -5.049 7.680 15.292 1.00 66.69 90 SER A N 1
ATOM 654 C CA . SER A 1 90 ? -6.277 7.384 16.042 1.00 66.69 90 SER A CA 1
ATOM 655 C C . SER A 1 90 ? -7.431 6.864 15.170 1.00 66.69 90 SER A C 1
ATOM 657 O O . SER A 1 90 ? -8.523 6.631 15.686 1.00 66.69 90 SER A O 1
ATOM 659 N N . PHE A 1 91 ? -7.236 6.717 13.853 1.00 61.75 91 PHE A N 1
ATOM 660 C CA . PHE A 1 91 ? -8.344 6.668 12.896 1.00 61.75 91 PHE A CA 1
ATOM 661 C C . PHE A 1 91 ? -8.617 5.289 12.257 1.00 61.75 91 PHE A C 1
ATOM 663 O O . PHE A 1 91 ? -7.957 4.896 11.290 1.00 61.75 91 PHE A O 1
ATOM 670 N N . PRO A 1 92 ? -9.686 4.601 12.692 1.00 64.00 92 PRO A N 1
ATOM 671 C CA . PRO A 1 92 ? -10.495 3.741 11.833 1.00 64.00 92 PRO A CA 1
ATOM 672 C C . PRO A 1 92 ? -11.895 4.338 11.606 1.00 64.00 92 PRO A C 1
ATOM 674 O O . PRO A 1 92 ? -12.497 4.934 12.500 1.00 64.00 92 PRO A O 1
ATOM 677 N N . LYS A 1 93 ? -12.443 4.164 10.399 1.00 59.81 93 LYS A N 1
ATOM 678 C CA . LYS A 1 93 ? -13.822 4.553 10.090 1.00 59.81 93 LYS A CA 1
ATOM 679 C C . LYS A 1 93 ? -14.747 3.427 10.561 1.00 59.81 93 LYS A C 1
ATOM 681 O O . LYS A 1 93 ? -14.655 2.319 10.044 1.00 59.81 93 LYS A O 1
ATOM 686 N N . SER A 1 94 ? -15.601 3.731 11.541 1.00 55.41 94 SER A N 1
ATOM 687 C CA . SER A 1 94 ? -16.693 2.860 12.006 1.00 55.41 94 SER A CA 1
ATOM 688 C C . SER A 1 94 ? -17.710 2.561 10.909 1.00 55.41 94 SER A C 1
ATOM 690 O O . SER A 1 94 ? -17.988 3.480 10.090 1.00 55.41 94 SER A O 1
#

Secondary structure (DSSP, 8-state):
---SHHHHHHHHHHHHHHHHHHHHHHHHH-PPPEEEE-TTT--EEEE-SSSSPPHHHHS---HHHHHHHHHH-SSPPPHHHHHHHHH-TT----

Foldseek 3Di:
DPPDPVVCVVVVVVVVVVVVVVVVVLQVQADDFDWDQAQQPRDTDTARSGNRDGLLVVQDDDPVLVVCCVVVGPDGHDNVVSNVCRVPVVDGHD